Protein AF-A0A8T6WGL9-F1 (afdb_monomer)

Sequence (121 aa):
MVEGGKCDACSWCIQACPYGAIMLHPEKQVVIACDLCGGEPLCIDYCPEEALELVTEEIATKRSWVSAVKQRSSQAQQLIEFIESGRGADIFGEAEEKQKRLEEKLEALRRKELELYTTSR

Mean predicted aligned error: 13.27 Å

Secondary structure (DSSP, 8-state):
-BPTTT-----HHHHH-TT---EE-SSSSSEE-----SS--HHHHT-TT--B----HHHHHHHHHHHHHHHHHHHHHHHHHHHHTTTTHHHHHHHHHHHHHHHHHHHHHHHHHHHHHHHT-

Nearest PDB structures (foldseek):
  8rb9-assembly1_B  TM=7.621E-01  e=4.225E-02  Azotobacter vinelandii DJ
  8rb8-assembly1_B  TM=7.618E-01  e=3.950E-02  Azotobacter vinelandii DJ
  7q4w-assembly1_B  TM=7.017E-01  e=3.889E-01  Acetobacterium woodii DSM 1030
  8zqd-assembly1_B  TM=6.062E-01  e=3.889E-01  Clostridium beijerinckii

Solvent-accessible surface area (backbone atoms only — not comparable to full-atom values): 7079 Å² total; per-residue (Å²): 86,72,47,87,88,45,46,78,56,82,54,49,30,39,75,49,32,94,80,62,67,40,45,73,42,94,87,46,72,33,67,45,76,73,83,86,65,96,69,89,50,50,37,40,77,51,31,91,63,64,22,43,49,92,69,54,71,68,56,53,50,50,50,55,50,51,51,57,50,54,56,50,53,51,52,50,47,54,51,49,50,42,49,74,67,51,62,44,45,78,76,44,40,69,56,53,54,52,48,54,55,47,52,56,51,50,53,52,48,53,50,50,52,50,52,53,60,63,72,76,112

Structure (mmCIF, N/CA/C/O backbone):
data_AF-A0A8T6WGL9-F1
#
_entry.id   AF-A0A8T6WGL9-F1
#
loop_
_atom_site.group_PDB
_atom_site.id
_atom_site.type_symbol
_atom_site.label_atom_id
_atom_site.label_alt_id
_atom_site.label_comp_id
_atom_site.label_asym_id
_atom_site.label_entity_id
_atom_site.label_seq_id
_atom_site.pdbx_PDB_ins_code
_atom_site.Cartn_x
_atom_site.Cartn_y
_atom_site.Cartn_z
_atom_site.occupancy
_atom_site.B_iso_or_equiv
_atom_site.auth_seq_id
_atom_site.auth_comp_id
_atom_site.auth_asym_id
_atom_site.auth_atom_id
_atom_site.pdbx_PDB_model_num
ATOM 1 N N . MET A 1 1 ? 9.126 -0.738 -7.313 1.00 89.19 1 MET A N 1
ATOM 2 C CA . MET A 1 1 ? 7.948 -0.406 -6.478 1.00 89.19 1 MET A CA 1
ATOM 3 C C . MET A 1 1 ? 6.852 0.144 -7.376 1.00 89.19 1 MET A C 1
ATOM 5 O O . MET A 1 1 ? 7.182 0.760 -8.380 1.00 89.19 1 MET A O 1
ATOM 9 N N . VAL A 1 2 ? 5.581 -0.111 -7.049 1.00 93.88 2 VAL A N 1
ATOM 10 C CA . VAL A 1 2 ? 4.433 0.438 -7.790 1.00 93.88 2 VAL A CA 1
ATOM 11 C C . VAL A 1 2 ? 3.883 1.645 -7.039 1.00 93.88 2 VAL A C 1
ATOM 13 O O . VAL A 1 2 ? 3.608 1.547 -5.840 1.00 93.88 2 VAL A O 1
ATOM 16 N N . GLU A 1 3 ? 3.736 2.777 -7.719 1.00 89.19 3 GLU A N 1
ATOM 17 C CA . GLU A 1 3 ? 3.189 3.999 -7.138 1.00 89.19 3 GLU A CA 1
ATOM 18 C C . GLU A 1 3 ? 1.654 3.943 -7.079 1.00 89.19 3 GLU A C 1
ATOM 20 O O . GLU A 1 3 ? 0.964 3.663 -8.065 1.00 89.19 3 GLU A O 1
ATOM 25 N N . GLY A 1 4 ? 1.107 4.193 -5.888 1.00 84.44 4 GLY A N 1
ATOM 26 C CA . GLY A 1 4 ? -0.332 4.140 -5.650 1.00 84.44 4 GLY A CA 1
ATOM 27 C C . GLY A 1 4 ? -1.075 5.236 -6.412 1.00 84.44 4 GLY A C 1
ATOM 28 O O . GLY A 1 4 ? -0.737 6.409 -6.292 1.00 84.44 4 GLY A O 1
ATOM 29 N N . GLY A 1 5 ? -2.110 4.849 -7.159 1.00 88.56 5 GLY A N 1
ATOM 30 C CA . GLY A 1 5 ? -2.970 5.770 -7.908 1.00 88.56 5 GLY A CA 1
ATOM 31 C C . GLY A 1 5 ? -2.511 6.086 -9.334 1.00 88.56 5 GLY A C 1
ATOM 32 O O . GLY A 1 5 ? -3.300 6.658 -10.074 1.00 88.56 5 GLY A O 1
ATOM 33 N N . LYS A 1 6 ? -1.293 5.690 -9.733 1.00 94.81 6 LYS A N 1
ATOM 34 C CA . LYS A 1 6 ? -0.830 5.791 -11.131 1.00 94.81 6 LYS A CA 1
ATOM 35 C C . LYS A 1 6 ? -1.086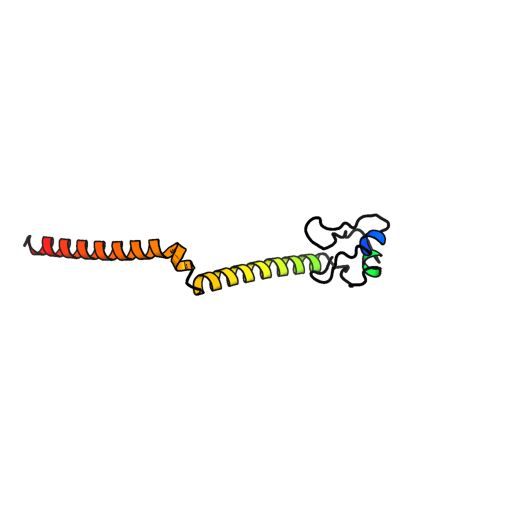 4.525 -11.943 1.00 94.81 6 LYS A C 1
ATOM 37 O O . LYS A 1 6 ? -1.374 4.592 -13.125 1.00 94.81 6 LYS A O 1
ATOM 42 N N . CYS A 1 7 ? -0.967 3.353 -11.320 1.00 96.75 7 CYS A N 1
ATOM 43 C CA . CYS A 1 7 ? -1.223 2.096 -12.017 1.00 96.75 7 CYS A CA 1
ATOM 44 C C . CYS A 1 7 ? -2.722 1.928 -12.299 1.00 96.75 7 CYS A C 1
ATOM 46 O O . CYS A 1 7 ? -3.530 1.940 -11.372 1.00 96.75 7 CYS A O 1
ATOM 48 N N . ASP A 1 8 ? -3.059 1.709 -13.565 1.00 96.12 8 ASP A N 1
ATOM 49 C CA . ASP A 1 8 ? -4.415 1.526 -14.093 1.00 96.12 8 ASP A CA 1
ATOM 50 C C . ASP A 1 8 ? -4.719 0.065 -14.494 1.00 96.12 8 ASP A C 1
ATOM 52 O O . ASP A 1 8 ? -5.731 -0.220 -15.128 1.00 96.12 8 ASP A O 1
ATOM 56 N N . ALA A 1 9 ? -3.830 -0.872 -14.142 1.00 95.75 9 ALA A N 1
ATOM 57 C CA . ALA A 1 9 ? -3.904 -2.294 -14.496 1.00 95.75 9 ALA A CA 1
ATOM 58 C C . ALA A 1 9 ? -3.880 -2.618 -16.011 1.00 95.75 9 ALA A C 1
ATOM 60 O O . ALA A 1 9 ? -4.226 -3.734 -16.410 1.00 95.75 9 ALA A O 1
ATOM 61 N N . CYS A 1 10 ? -3.360 -1.722 -16.858 1.00 96.06 10 CYS A N 1
ATOM 62 C CA . CYS A 1 10 ? -3.225 -1.919 -18.312 1.00 96.06 10 CYS A CA 1
ATOM 63 C C . CYS A 1 10 ? -2.386 -3.138 -18.756 1.00 96.06 10 CYS A C 1
ATOM 65 O O . CYS A 1 10 ? -2.444 -3.545 -19.913 1.00 96.06 10 CYS A O 1
ATOM 67 N N . SER A 1 11 ? -1.612 -3.746 -17.849 1.00 95.75 11 SER A N 1
ATOM 68 C CA . SER A 1 11 ? -0.864 -5.000 -18.056 1.00 95.75 11 SER A CA 1
ATOM 69 C C . SER A 1 11 ? 0.304 -4.959 -19.061 1.00 95.75 11 SER A C 1
ATOM 71 O O . SER A 1 11 ? 0.923 -5.995 -19.308 1.00 95.75 11 SER A O 1
ATOM 73 N N . TRP A 1 12 ? 0.695 -3.786 -19.572 1.00 97.06 12 TRP A N 1
ATOM 74 C CA . TRP A 1 12 ? 1.869 -3.636 -20.454 1.00 97.06 12 TRP A CA 1
ATOM 75 C C . TRP A 1 12 ? 3.162 -4.164 -19.825 1.00 97.06 12 TRP A C 1
ATOM 77 O O . TRP A 1 12 ? 3.914 -4.907 -20.453 1.00 97.06 12 TRP A O 1
ATOM 87 N N . CYS A 1 13 ? 3.383 -3.862 -18.546 1.00 97.06 13 CYS A N 1
ATOM 88 C CA . CYS A 1 13 ? 4.554 -4.322 -17.807 1.00 97.06 13 CYS A CA 1
ATOM 89 C C . CYS A 1 13 ? 4.607 -5.852 -17.637 1.00 97.06 13 CYS A C 1
ATOM 91 O O . CYS A 1 13 ? 5.699 -6.416 -17.583 1.00 97.06 13 CYS A O 1
ATOM 93 N N . ILE A 1 14 ? 3.453 -6.532 -17.597 1.00 97.00 14 ILE A N 1
ATOM 94 C CA . ILE A 1 14 ? 3.378 -8.000 -17.533 1.00 97.00 14 ILE A CA 1
ATOM 95 C C . ILE A 1 14 ? 3.917 -8.599 -18.832 1.00 97.00 14 ILE A C 1
ATOM 97 O O . ILE A 1 14 ? 4.761 -9.489 -18.787 1.00 97.00 14 ILE A O 1
ATOM 101 N N . GLN A 1 15 ? 3.478 -8.072 -19.979 1.00 96.69 15 GLN A N 1
ATOM 102 C CA . GLN A 1 15 ? 3.941 -8.525 -21.296 1.00 96.69 15 GLN A CA 1
ATOM 103 C C . GLN A 1 15 ? 5.413 -8.178 -21.546 1.00 96.69 15 GLN A C 1
ATOM 105 O O . GLN A 1 15 ? 6.126 -8.939 -22.195 1.00 96.69 15 GLN A O 1
ATOM 110 N N . ALA A 1 16 ? 5.881 -7.050 -21.009 1.00 96.81 16 ALA A N 1
ATOM 111 C CA . ALA A 1 16 ? 7.264 -6.608 -21.155 1.00 96.81 16 ALA A CA 1
ATOM 112 C C . ALA A 1 16 ? 8.266 -7.443 -20.340 1.00 96.81 16 ALA A C 1
ATOM 114 O O . ALA A 1 16 ? 9.462 -7.408 -20.625 1.00 96.81 16 ALA A O 1
ATOM 115 N N . CYS A 1 17 ? 7.823 -8.173 -19.309 1.00 96.62 17 CYS A N 1
ATOM 116 C CA . CYS A 1 17 ? 8.723 -8.921 -18.438 1.00 96.62 17 CYS A CA 1
ATOM 117 C C . CYS A 1 17 ? 9.162 -10.248 -19.093 1.00 96.62 17 CYS A C 1
ATOM 119 O O . CYS A 1 17 ? 8.362 -11.183 -19.155 1.00 96.62 17 CYS A O 1
ATOM 121 N N . PRO A 1 18 ? 10.443 -10.414 -19.481 1.00 94.62 18 PRO A N 1
ATOM 122 C CA . PRO A 1 18 ? 10.909 -11.635 -20.145 1.00 94.62 18 PRO A CA 1
ATOM 123 C C . PRO A 1 18 ? 10.932 -12.851 -19.207 1.00 94.62 18 PRO A C 1
ATOM 125 O O . PRO A 1 18 ? 10.994 -13.989 -19.661 1.00 94.62 18 PRO A O 1
ATOM 128 N N . TYR A 1 19 ? 10.879 -12.609 -17.896 1.00 95.19 19 TYR A N 1
ATOM 129 C CA . TYR A 1 19 ? 10.883 -13.638 -16.859 1.00 95.19 19 TYR A CA 1
ATOM 130 C C . TYR A 1 19 ? 9.477 -14.017 -16.380 1.00 95.19 19 TYR A C 1
ATOM 132 O O . TYR A 1 19 ? 9.345 -14.922 -15.561 1.00 95.19 19 TYR A O 1
ATOM 140 N N . GLY A 1 20 ? 8.431 -13.309 -16.828 1.00 95.19 20 GLY A N 1
ATOM 141 C CA . GLY A 1 20 ? 7.058 -13.539 -16.364 1.00 95.19 20 GLY A CA 1
ATOM 142 C C . GLY A 1 20 ? 6.847 -13.284 -14.864 1.00 95.19 20 GLY A C 1
ATOM 143 O O . GLY A 1 20 ? 5.966 -13.883 -14.257 1.00 95.19 20 GLY A O 1
ATOM 144 N N . ALA A 1 21 ? 7.664 -12.424 -14.247 1.00 95.88 21 ALA A N 1
ATOM 145 C CA . ALA A 1 21 ? 7.675 -12.209 -12.796 1.00 95.88 21 ALA A CA 1
ATOM 146 C C . ALA A 1 21 ? 6.625 -11.197 -12.294 1.00 95.88 21 ALA A C 1
ATOM 148 O O . ALA A 1 21 ? 6.471 -11.018 -11.087 1.00 95.88 21 ALA A O 1
ATOM 149 N N . ILE A 1 22 ? 5.931 -10.506 -13.202 1.00 96.31 22 ILE A N 1
ATOM 150 C CA . ILE A 1 22 ? 4.928 -9.488 -12.866 1.00 96.31 22 ILE A CA 1
ATOM 151 C C . ILE A 1 22 ? 3.541 -10.097 -13.002 1.00 96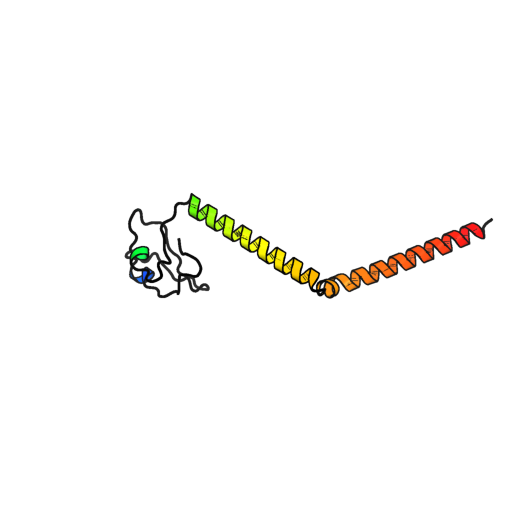.31 22 ILE A C 1
ATOM 153 O O . ILE A 1 22 ? 3.228 -10.734 -14.005 1.00 96.31 22 ILE A O 1
ATOM 157 N N . MET A 1 23 ? 2.699 -9.868 -12.000 1.00 95.88 23 MET A N 1
ATOM 158 C CA . MET A 1 23 ? 1.333 -10.387 -11.948 1.00 95.88 23 MET A CA 1
ATOM 159 C C . MET A 1 23 ? 0.354 -9.284 -11.559 1.00 95.88 23 MET A C 1
ATOM 161 O O . MET A 1 23 ? 0.727 -8.330 -10.882 1.00 95.88 23 MET A O 1
ATOM 165 N N . LEU A 1 24 ? -0.908 -9.404 -11.961 1.00 96.06 24 LEU A N 1
ATOM 166 C CA . LEU A 1 24 ? -1.959 -8.514 -11.476 1.00 96.06 24 LEU A CA 1
ATOM 167 C C . LEU A 1 24 ? -2.399 -8.959 -10.075 1.00 96.06 24 LEU A C 1
ATOM 169 O O . LEU A 1 24 ? -2.600 -10.152 -9.840 1.00 96.06 24 LEU A O 1
ATOM 173 N N . HIS A 1 25 ? -2.548 -8.022 -9.138 1.00 95.56 25 HIS A N 1
ATOM 174 C CA . HIS A 1 25 ? -3.070 -8.349 -7.815 1.00 95.56 25 HIS A CA 1
ATOM 175 C C . HIS A 1 25 ? -4.542 -8.804 -7.939 1.00 95.56 25 HIS A C 1
ATOM 177 O O . HIS A 1 25 ? -5.323 -8.142 -8.618 1.00 95.56 25 HIS A O 1
ATOM 183 N N . PRO A 1 26 ? -4.971 -9.890 -7.267 1.00 92.81 26 PRO A N 1
ATOM 184 C CA . PRO A 1 26 ? -6.297 -10.486 -7.488 1.00 92.81 26 PRO A CA 1
ATOM 185 C C . PRO A 1 26 ? -7.467 -9.564 -7.114 1.00 92.81 26 PRO A C 1
ATOM 187 O O . PRO A 1 26 ? -8.508 -9.585 -7.759 1.00 92.81 26 PRO A O 1
ATOM 190 N N . GLU A 1 27 ? -7.294 -8.749 -6.073 1.00 94.25 27 GLU A N 1
ATOM 191 C CA . GLU A 1 27 ? -8.355 -7.861 -5.564 1.00 94.25 27 GLU A CA 1
ATOM 192 C C . GLU A 1 27 ? -8.112 -6.372 -5.827 1.00 94.25 27 GLU A C 1
ATOM 194 O O . GLU A 1 27 ? -9.031 -5.559 -5.764 1.00 94.25 27 GLU A O 1
ATOM 199 N N . LYS A 1 28 ? -6.863 -5.988 -6.086 1.00 89.44 28 LYS A N 1
ATOM 200 C CA . LYS A 1 28 ? -6.460 -4.589 -6.213 1.00 89.44 28 LYS A CA 1
ATOM 201 C C . LYS A 1 28 ? -6.142 -4.380 -7.683 1.00 89.44 28 LYS A C 1
ATOM 203 O O . LYS A 1 28 ? -5.403 -5.173 -8.249 1.00 89.44 28 LYS A O 1
ATOM 208 N N . GLN A 1 29 ? -6.685 -3.336 -8.300 1.00 92.12 29 GLN A N 1
ATOM 209 C CA . GLN A 1 29 ? -6.413 -2.977 -9.700 1.00 92.12 29 GLN A CA 1
ATOM 210 C C . GLN A 1 29 ? -4.992 -2.394 -9.846 1.00 92.12 29 GLN A C 1
ATOM 212 O O . GLN A 1 29 ? -4.801 -1.257 -10.251 1.00 92.12 29 GLN A O 1
ATOM 217 N N . VAL A 1 30 ? -3.986 -3.157 -9.420 1.00 95.69 30 VAL A N 1
ATOM 218 C CA . VAL A 1 30 ? -2.571 -2.790 -9.388 1.00 95.69 30 VAL A CA 1
ATOM 219 C C . VAL A 1 30 ? -1.735 -4.043 -9.619 1.00 95.69 30 VAL A C 1
ATOM 221 O O . VAL A 1 30 ? -2.102 -5.139 -9.189 1.00 95.69 30 VAL A O 1
ATOM 224 N N . VAL A 1 31 ? -0.599 -3.901 -10.291 1.00 96.75 31 VAL A N 1
ATOM 225 C CA . VAL A 1 31 ? 0.337 -5.015 -10.482 1.00 96.75 31 VAL A CA 1
ATOM 226 C C . VAL A 1 31 ? 1.190 -5.263 -9.234 1.00 96.75 31 VAL A C 1
ATOM 228 O O . VAL A 1 31 ? 1.411 -4.376 -8.413 1.00 96.75 31 VAL A O 1
ATOM 231 N N . ILE A 1 32 ? 1.693 -6.484 -9.103 1.00 95.50 32 ILE A N 1
ATOM 232 C CA . ILE A 1 32 ? 2.721 -6.897 -8.151 1.00 95.50 32 ILE A CA 1
ATOM 233 C C . ILE A 1 32 ? 4.005 -7.074 -8.960 1.00 95.50 32 ILE A C 1
ATOM 235 O O . ILE A 1 32 ? 4.039 -7.853 -9.914 1.00 95.50 32 ILE A O 1
ATOM 239 N N . ALA A 1 33 ? 5.046 -6.329 -8.591 1.00 94.12 33 ALA A N 1
ATOM 240 C CA . ALA A 1 33 ? 6.337 -6.325 -9.271 1.00 94.12 33 ALA A CA 1
ATOM 241 C C . ALA A 1 33 ? 7.436 -6.912 -8.375 1.00 94.12 33 ALA A C 1
ATOM 243 O O . ALA A 1 33 ? 7.387 -6.766 -7.154 1.00 94.12 33 ALA A O 1
ATOM 244 N N . CYS A 1 34 ? 8.430 -7.545 -8.998 1.00 94.19 34 CYS A N 1
ATOM 245 C CA . CYS A 1 34 ? 9.640 -8.026 -8.331 1.00 94.19 34 CYS A CA 1
ATOM 246 C C . CYS A 1 34 ? 10.730 -6.941 -8.258 1.00 94.19 34 CYS A C 1
ATOM 248 O O . CYS A 1 34 ? 10.622 -5.889 -8.889 1.00 94.19 34 CYS A O 1
ATOM 250 N N . ASP A 1 35 ? 11.800 -7.235 -7.528 1.00 91.56 35 ASP A N 1
ATOM 251 C CA . ASP A 1 35 ? 13.007 -6.420 -7.348 1.00 91.56 35 ASP A CA 1
ATOM 252 C C . ASP A 1 35 ? 14.281 -7.127 -7.857 1.00 91.56 35 ASP A C 1
ATOM 254 O O . ASP A 1 35 ? 15.399 -6.742 -7.531 1.00 91.56 35 ASP A O 1
ATOM 258 N N . LEU A 1 36 ? 14.123 -8.158 -8.693 1.00 91.69 36 LEU A N 1
ATOM 259 C CA . LEU A 1 36 ? 15.211 -9.051 -9.115 1.00 91.69 36 LEU A CA 1
ATOM 260 C C . LEU A 1 36 ? 16.083 -8.496 -10.256 1.00 91.69 36 LEU A C 1
ATOM 262 O O . LEU A 1 36 ? 17.073 -9.118 -10.642 1.00 91.69 36 LEU A O 1
ATOM 266 N N . CYS A 1 37 ? 15.720 -7.349 -10.833 1.00 90.75 37 CYS A N 1
ATOM 267 C CA . CYS A 1 37 ? 16.494 -6.714 -11.896 1.00 90.75 37 CYS A CA 1
ATOM 268 C C . CYS A 1 37 ? 17.621 -5.860 -11.299 1.00 90.75 37 CYS A C 1
ATOM 270 O O . CYS A 1 37 ? 17.360 -4.906 -10.577 1.00 90.75 37 CYS A O 1
ATOM 272 N N . GLY A 1 38 ? 18.875 -6.156 -11.647 1.00 79.56 38 GLY A N 1
ATOM 273 C CA . GLY A 1 38 ? 20.051 -5.395 -11.197 1.00 79.56 38 GLY A CA 1
ATOM 274 C C . GLY A 1 38 ? 20.436 -4.206 -12.089 1.00 79.56 38 GLY A C 1
ATOM 275 O O . GLY A 1 38 ? 21.611 -3.854 -12.135 1.00 79.56 38 GLY A O 1
ATOM 276 N N . GLY A 1 39 ? 19.499 -3.648 -12.860 1.00 82.81 39 GLY A N 1
ATOM 277 C CA . GLY A 1 39 ? 19.790 -2.669 -13.915 1.00 82.81 39 GLY A CA 1
ATOM 278 C C . GLY A 1 39 ? 18.533 -1.965 -14.415 1.00 82.81 39 GLY A C 1
ATOM 279 O O . GLY A 1 39 ? 17.751 -1.506 -13.597 1.00 82.81 39 GLY A O 1
ATOM 280 N N . GLU A 1 40 ? 18.339 -1.897 -15.733 1.00 88.19 40 GLU A N 1
ATOM 281 C CA . GLU A 1 40 ? 17.193 -1.253 -16.399 1.00 88.19 40 GLU A CA 1
ATOM 282 C C . GLU A 1 40 ? 16.063 -2.276 -16.639 1.00 88.19 40 GLU A C 1
ATOM 284 O O . GLU A 1 40 ? 16.146 -3.099 -17.556 1.00 88.19 40 GLU A O 1
ATOM 289 N N . PRO A 1 41 ? 15.029 -2.334 -15.781 1.00 94.94 41 PRO A N 1
ATOM 290 C CA . PRO A 1 41 ? 13.938 -3.276 -15.959 1.00 94.94 41 PRO A CA 1
ATOM 291 C C . PRO A 1 41 ? 12.967 -2.789 -17.037 1.00 94.94 41 PRO A C 1
ATOM 293 O O . PRO A 1 41 ? 12.340 -1.741 -16.904 1.00 94.94 41 PRO A O 1
ATOM 296 N N . LEU A 1 42 ? 12.716 -3.640 -18.032 1.00 95.81 42 LEU A N 1
ATOM 297 C CA . LEU A 1 42 ? 11.766 -3.356 -19.117 1.00 95.81 42 LEU A CA 1
ATOM 298 C C . LEU A 1 42 ? 10.358 -3.001 -18.622 1.00 95.81 42 LEU A C 1
ATOM 300 O O . LEU A 1 42 ? 9.622 -2.288 -19.292 1.00 95.81 42 LEU A O 1
ATOM 304 N N . CYS A 1 43 ? 9.954 -3.487 -17.447 1.00 96.75 43 CYS A N 1
ATOM 305 C CA . CYS A 1 43 ? 8.646 -3.158 -16.894 1.00 96.75 43 CYS A CA 1
ATOM 306 C C . CYS A 1 43 ? 8.489 -1.681 -16.515 1.00 96.75 43 CYS A C 1
ATOM 308 O O . CYS A 1 43 ? 7.360 -1.198 -16.530 1.00 96.75 43 CYS A O 1
ATOM 310 N N . ILE A 1 44 ? 9.585 -0.988 -16.188 1.00 96.19 44 ILE A N 1
ATOM 311 C CA . ILE A 1 44 ? 9.589 0.460 -15.965 1.00 96.19 44 ILE A CA 1
ATOM 312 C C . ILE A 1 44 ? 9.463 1.166 -17.314 1.00 96.19 44 ILE A C 1
ATOM 314 O O . ILE A 1 44 ? 8.541 1.956 -17.488 1.00 96.19 44 ILE A O 1
ATOM 318 N N . ASP A 1 45 ? 10.303 0.802 -18.285 1.00 95.44 45 ASP A N 1
ATOM 319 C CA . ASP A 1 45 ? 10.344 1.451 -19.604 1.00 95.44 45 ASP A CA 1
ATOM 320 C C . ASP A 1 45 ? 9.027 1.330 -20.383 1.00 95.44 45 ASP A C 1
ATOM 322 O O . ASP A 1 45 ? 8.632 2.238 -21.108 1.00 95.44 45 ASP A O 1
ATOM 326 N N . TYR A 1 46 ? 8.333 0.199 -20.241 1.00 96.31 46 TYR A N 1
ATOM 327 C CA . TYR A 1 46 ? 7.084 -0.082 -20.954 1.00 96.31 46 TYR A CA 1
ATOM 328 C C . TYR A 1 46 ? 5.832 0.400 -20.216 1.00 96.31 46 TYR A C 1
ATOM 330 O O . TYR A 1 46 ? 4.724 0.172 -20.702 1.00 96.31 46 TYR A O 1
ATOM 338 N N . CYS A 1 47 ? 5.955 1.010 -19.034 1.00 97.19 47 CYS A N 1
ATOM 339 C CA . CYS A 1 47 ? 4.795 1.493 -18.296 1.00 97.19 47 CYS A CA 1
ATOM 340 C C . CYS A 1 47 ? 4.363 2.875 -18.820 1.00 97.19 47 CYS A C 1
ATOM 342 O O . CYS A 1 47 ? 5.055 3.852 -18.538 1.00 97.19 47 CYS A O 1
ATOM 344 N N . PRO A 1 48 ? 3.216 3.001 -19.521 1.00 96.12 48 PRO A N 1
ATOM 345 C CA . PRO A 1 48 ? 2.783 4.291 -20.068 1.00 96.12 48 PRO A CA 1
ATOM 346 C C . PRO A 1 48 ? 2.417 5.309 -18.979 1.00 96.12 48 PRO A C 1
ATOM 348 O O . PRO A 1 48 ? 2.580 6.506 -19.180 1.00 96.12 48 PRO A O 1
ATOM 351 N N . GLU A 1 49 ? 1.966 4.828 -17.819 1.00 96.88 49 GLU A N 1
ATOM 352 C CA . GLU A 1 49 ? 1.571 5.659 -16.674 1.00 96.88 49 GLU A CA 1
ATOM 353 C C . GLU A 1 49 ? 2.742 6.009 -15.743 1.00 96.88 49 GLU A C 1
ATOM 355 O O . GLU A 1 49 ? 2.534 6.600 -14.682 1.00 96.88 49 GLU A O 1
ATOM 360 N N . GLU A 1 50 ? 3.966 5.577 -16.078 1.00 96.19 50 GLU A N 1
ATOM 361 C CA . GLU A 1 50 ? 5.159 5.770 -15.240 1.00 96.19 50 GLU A CA 1
ATOM 362 C C . GLU A 1 50 ? 4.926 5.320 -1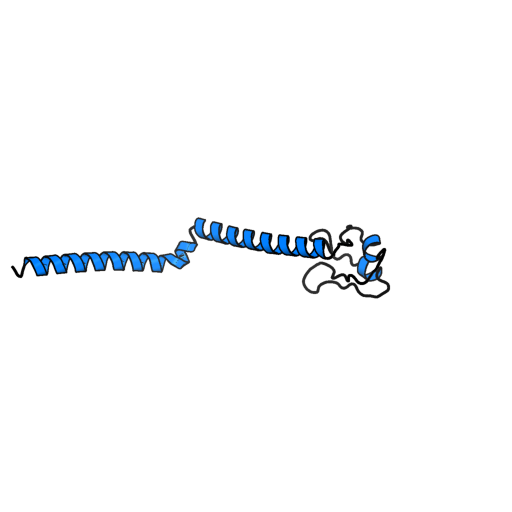3.780 1.00 96.19 50 GLU A C 1
ATOM 364 O O . GLU A 1 50 ? 5.388 5.925 -12.811 1.00 96.19 50 GLU A O 1
ATOM 369 N N . ALA A 1 51 ? 4.144 4.249 -13.606 1.00 96.75 51 ALA A N 1
ATOM 370 C CA . ALA A 1 51 ? 3.693 3.777 -12.300 1.00 96.75 51 ALA A CA 1
ATOM 371 C C . ALA A 1 51 ? 4.728 2.899 -11.576 1.00 96.75 51 ALA A C 1
ATOM 373 O O . ALA A 1 51 ? 4.499 2.492 -10.435 1.00 96.75 51 ALA A O 1
ATOM 374 N N . LEU A 1 52 ? 5.833 2.552 -12.237 1.00 95.12 52 LEU A N 1
ATOM 375 C CA . LEU A 1 52 ? 6.871 1.654 -11.741 1.00 95.12 52 LEU A CA 1
ATOM 376 C C . LEU A 1 52 ? 8.196 2.406 -11.618 1.00 95.12 52 LEU A C 1
ATOM 378 O O . LEU A 1 52 ? 8.639 3.051 -12.559 1.00 95.12 52 LEU A O 1
ATOM 382 N N . GLU A 1 53 ? 8.862 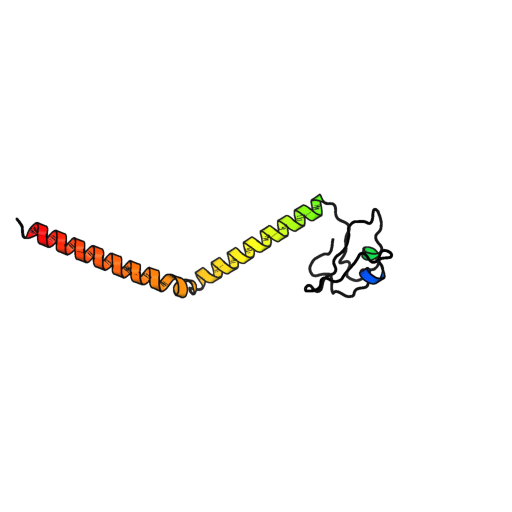2.259 -10.476 1.00 92.88 53 GLU A N 1
ATOM 383 C CA . GLU A 1 53 ? 10.185 2.846 -10.230 1.00 92.88 53 GLU A CA 1
ATOM 384 C C . GLU A 1 53 ? 11.101 1.885 -9.460 1.00 92.88 53 GLU A C 1
ATOM 386 O O . GLU A 1 53 ? 10.648 1.082 -8.630 1.00 92.88 53 GLU A O 1
ATOM 391 N N . LEU A 1 54 ? 12.409 1.988 -9.705 1.00 92.44 54 LEU A N 1
ATOM 392 C CA . LEU A 1 54 ? 13.423 1.397 -8.839 1.00 92.44 54 LEU A CA 1
ATOM 393 C C . LEU A 1 54 ? 13.637 2.309 -7.637 1.00 92.44 54 LEU A C 1
ATOM 395 O O . LEU A 1 54 ? 13.889 3.503 -7.769 1.00 92.44 54 LEU A O 1
ATOM 399 N N . VAL A 1 55 ? 13.557 1.724 -6.450 1.00 90.06 55 VAL A N 1
ATOM 400 C CA . VAL A 1 55 ? 13.785 2.421 -5.188 1.00 90.06 55 VAL A CA 1
ATOM 401 C C . VAL A 1 55 ? 14.729 1.601 -4.337 1.00 90.06 55 VAL A C 1
ATOM 403 O O . VAL A 1 55 ? 14.743 0.374 -4.415 1.00 90.06 55 VAL A O 1
ATOM 406 N N . THR A 1 56 ? 15.505 2.279 -3.500 1.00 90.56 56 THR A N 1
ATOM 407 C CA . THR A 1 56 ? 16.315 1.600 -2.494 1.00 90.56 56 THR A CA 1
ATOM 408 C C . THR A 1 56 ? 15.429 1.040 -1.386 1.00 90.56 56 THR A C 1
ATOM 410 O O . THR A 1 56 ? 14.325 1.534 -1.134 1.00 90.56 56 THR A O 1
ATOM 413 N N . GLU A 1 57 ? 15.939 0.037 -0.678 1.00 88.38 57 GLU A N 1
ATOM 414 C CA . GLU A 1 57 ? 15.262 -0.555 0.478 1.00 88.38 57 GLU A CA 1
ATOM 415 C C . GLU A 1 57 ? 14.934 0.494 1.555 1.00 88.38 57 GLU A C 1
ATOM 417 O O . GLU A 1 57 ? 13.840 0.491 2.125 1.00 88.38 57 GLU A O 1
ATOM 422 N N . GLU A 1 58 ? 15.835 1.456 1.779 1.00 91.62 58 GLU A N 1
ATOM 423 C CA . GLU A 1 58 ? 15.614 2.571 2.705 1.00 91.62 58 GLU A CA 1
ATOM 424 C C . GLU A 1 58 ? 14.395 3.414 2.294 1.00 91.62 58 GLU A C 1
ATOM 426 O O . GLU A 1 58 ? 13.521 3.707 3.117 1.00 91.62 58 GLU A O 1
ATOM 431 N N . ILE A 1 59 ? 14.291 3.766 1.006 1.00 89.88 59 ILE A N 1
ATOM 432 C CA . ILE A 1 59 ? 13.165 4.543 0.475 1.00 89.88 59 ILE A CA 1
ATOM 433 C C . ILE A 1 59 ? 11.869 3.731 0.564 1.00 89.88 59 ILE A C 1
ATOM 435 O O . ILE A 1 59 ? 10.852 4.262 1.021 1.00 89.88 59 ILE A O 1
ATOM 439 N N . ALA A 1 60 ? 11.893 2.455 0.173 1.00 87.44 60 ALA A N 1
ATOM 440 C CA . ALA A 1 60 ? 10.729 1.572 0.227 1.00 87.44 60 ALA A CA 1
ATOM 441 C C . ALA A 1 60 ? 10.196 1.422 1.663 1.00 87.44 60 ALA A C 1
ATOM 443 O O . ALA A 1 60 ? 8.990 1.557 1.910 1.00 87.44 60 ALA A O 1
ATOM 444 N N . THR A 1 61 ? 11.100 1.229 2.626 1.00 88.62 61 THR A N 1
ATOM 445 C CA . THR A 1 61 ? 10.773 1.104 4.052 1.00 88.62 61 THR A CA 1
ATOM 446 C C . THR A 1 61 ? 10.193 2.404 4.595 1.00 88.62 61 THR A C 1
ATOM 448 O O . THR A 1 61 ? 9.129 2.402 5.219 1.00 88.62 61 THR A O 1
ATOM 451 N N . LYS A 1 62 ? 10.834 3.541 4.302 1.00 91.19 62 LYS A N 1
ATOM 452 C CA . LYS A 1 62 ? 10.363 4.863 4.730 1.00 91.19 62 LYS A CA 1
ATOM 453 C C . LYS A 1 62 ? 8.968 5.168 4.190 1.00 91.19 62 LYS A C 1
ATOM 455 O O . LYS A 1 62 ? 8.111 5.620 4.947 1.00 91.19 62 LYS A O 1
ATOM 460 N N . ARG A 1 63 ? 8.711 4.894 2.907 1.00 88.06 63 ARG A N 1
ATOM 461 C CA . ARG A 1 63 ? 7.390 5.096 2.287 1.00 88.06 63 ARG A CA 1
ATOM 462 C C . ARG A 1 63 ? 6.322 4.212 2.925 1.00 88.06 63 ARG A C 1
ATOM 464 O O . ARG A 1 63 ? 5.264 4.726 3.278 1.00 88.06 63 ARG A O 1
ATOM 471 N N . SER A 1 64 ? 6.629 2.935 3.150 1.00 85.31 64 SER A N 1
ATOM 472 C CA . SER A 1 64 ? 5.724 1.987 3.816 1.00 85.31 64 SER A CA 1
ATOM 473 C C . SER A 1 64 ? 5.389 2.417 5.249 1.00 85.31 64 SER A C 1
ATOM 475 O O . SER A 1 64 ? 4.236 2.339 5.683 1.00 85.31 64 SER A O 1
ATOM 477 N N . TRP A 1 65 ? 6.377 2.938 5.984 1.00 83.31 65 TRP A N 1
ATOM 478 C CA . TRP A 1 65 ? 6.168 3.467 7.330 1.00 83.31 65 TRP A CA 1
ATOM 479 C C . TRP A 1 65 ? 5.286 4.718 7.313 1.00 83.31 65 TRP A C 1
ATOM 481 O O . TRP A 1 65 ? 4.300 4.794 8.047 1.00 83.31 65 TRP A O 1
ATOM 491 N N . VAL A 1 66 ? 5.572 5.665 6.415 1.00 85.25 66 VAL A N 1
ATOM 492 C CA . VAL A 1 66 ? 4.764 6.881 6.247 1.00 85.25 66 VAL A CA 1
ATOM 493 C C . VAL A 1 66 ? 3.316 6.541 5.884 1.00 85.25 66 VAL A C 1
ATOM 495 O O . VAL A 1 66 ? 2.403 7.131 6.462 1.00 85.25 66 VAL A O 1
ATOM 498 N N . SER A 1 67 ? 3.067 5.582 4.983 1.00 79.81 67 SER A N 1
ATOM 499 C CA . SER A 1 67 ? 1.698 5.163 4.648 1.00 79.81 67 SER A CA 1
ATOM 500 C C . SER A 1 67 ? 0.979 4.524 5.837 1.00 79.81 67 SER A C 1
ATOM 502 O O . SER A 1 67 ? -0.175 4.859 6.105 1.00 79.81 67 SER A O 1
ATOM 504 N N . ALA A 1 68 ? 1.665 3.671 6.606 1.00 81.06 68 ALA A N 1
ATOM 505 C CA . ALA A 1 68 ? 1.088 3.029 7.786 1.00 81.06 68 ALA A CA 1
ATOM 506 C C . ALA A 1 68 ? 0.763 4.028 8.912 1.00 81.06 68 ALA A C 1
ATOM 508 O O . ALA A 1 68 ? -0.206 3.835 9.649 1.00 81.06 68 ALA A O 1
ATOM 509 N N . VAL A 1 69 ? 1.558 5.093 9.057 1.00 81.69 69 VAL A N 1
ATOM 510 C CA . VAL A 1 69 ? 1.297 6.178 10.015 1.00 81.69 69 VAL A CA 1
ATOM 511 C C . VAL A 1 69 ? 0.120 7.039 9.548 1.00 81.69 69 VAL A C 1
ATOM 513 O O . VAL A 1 69 ? -0.809 7.258 10.326 1.00 81.69 69 VAL A O 1
ATOM 516 N N . LYS A 1 70 ? 0.095 7.453 8.272 1.00 76.69 70 LYS A N 1
ATOM 517 C CA . LYS A 1 70 ? -1.004 8.252 7.693 1.00 76.69 70 LYS A CA 1
ATOM 518 C C . LYS A 1 70 ? -2.367 7.568 7.825 1.00 76.69 70 LYS A C 1
ATOM 520 O O . LYS A 1 70 ? -3.367 8.223 8.113 1.00 76.69 70 LYS A O 1
ATOM 525 N N . GLN A 1 71 ? -2.410 6.251 7.638 1.00 70.62 71 GLN A N 1
ATOM 526 C CA . GLN A 1 71 ? -3.659 5.496 7.713 1.00 70.62 71 GLN A CA 1
ATOM 527 C C . GLN A 1 71 ? -4.184 5.343 9.147 1.00 70.62 71 GLN A C 1
ATOM 529 O O . GLN A 1 71 ? -5.392 5.273 9.357 1.00 70.62 71 GLN A O 1
ATOM 534 N N . ARG A 1 72 ? -3.298 5.360 10.153 1.00 61.25 72 ARG A N 1
ATOM 535 C CA . ARG A 1 72 ? -3.714 5.403 11.563 1.00 61.25 72 ARG A CA 1
ATOM 536 C C . ARG A 1 72 ? -4.239 6.776 11.964 1.00 61.25 72 ARG A C 1
ATOM 538 O O . ARG A 1 72 ? -5.216 6.847 12.703 1.00 61.25 72 ARG A O 1
ATOM 545 N N . SER A 1 73 ? -3.640 7.856 11.457 1.00 65.50 73 SER A N 1
ATOM 546 C CA . SER A 1 73 ? -4.138 9.208 11.735 1.00 65.50 73 SER A CA 1
ATOM 547 C C . SER A 1 73 ? -5.527 9.456 11.142 1.00 65.50 73 SER A C 1
ATOM 549 O O . SER A 1 73 ? -6.357 10.054 11.817 1.00 65.50 73 SER A O 1
ATOM 551 N N . SER A 1 74 ? -5.826 8.945 9.940 1.00 63.22 74 SER A N 1
ATOM 552 C CA . SER A 1 74 ? -7.154 9.128 9.334 1.00 63.22 74 SER A CA 1
ATOM 553 C C . SER A 1 74 ? -8.247 8.330 10.047 1.00 63.22 74 SER A C 1
ATOM 555 O O . SER A 1 74 ? -9.338 8.856 10.247 1.00 63.22 74 SER A O 1
ATOM 557 N N . GLN A 1 75 ? -7.960 7.102 10.498 1.00 70.12 75 GLN A N 1
ATOM 558 C CA . GLN A 1 75 ? -8.898 6.342 11.334 1.00 70.12 75 GLN A CA 1
ATOM 559 C C . GLN A 1 75 ? -9.156 7.032 12.678 1.00 70.12 75 GLN A C 1
ATOM 561 O O . GLN A 1 75 ? -10.296 7.080 13.132 1.00 70.12 75 GLN A O 1
ATOM 566 N N . ALA A 1 76 ? -8.122 7.613 13.296 1.00 73.38 76 ALA A N 1
ATOM 567 C CA . ALA A 1 76 ? -8.293 8.412 14.507 1.00 73.38 76 ALA A CA 1
A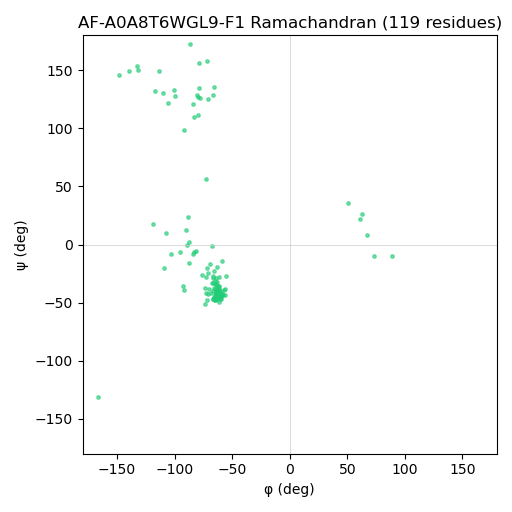TOM 568 C C . ALA A 1 76 ? -9.172 9.647 14.249 1.00 73.38 76 ALA A C 1
ATOM 570 O O . ALA A 1 76 ? -10.037 9.955 15.060 1.00 73.38 76 ALA A O 1
ATOM 571 N N . GLN A 1 77 ? -9.014 10.310 13.101 1.00 74.62 77 GLN A N 1
ATOM 572 C CA . GLN A 1 77 ? -9.864 11.433 12.696 1.00 74.62 77 GLN A CA 1
ATOM 573 C C . GLN A 1 77 ? -11.321 11.027 12.471 1.00 74.62 77 GLN A C 1
ATOM 575 O O . GLN A 1 77 ? -12.211 11.702 12.973 1.00 74.62 77 GLN A O 1
ATOM 580 N N . GLN A 1 78 ? -11.568 9.900 11.801 1.00 76.19 78 GLN A N 1
ATOM 581 C CA . GLN A 1 78 ? -12.921 9.358 11.635 1.00 76.19 78 GLN A CA 1
ATOM 582 C C . GLN A 1 78 ? -13.568 9.018 12.982 1.00 76.19 78 GLN A C 1
ATOM 584 O O . GLN A 1 78 ? -14.761 9.240 13.166 1.00 76.19 78 GLN A O 1
ATOM 589 N N . LEU A 1 79 ? -12.787 8.502 13.937 1.00 75.88 79 LEU A N 1
ATOM 590 C CA . LEU A 1 79 ? -13.268 8.219 15.287 1.00 75.88 79 LEU A CA 1
ATOM 591 C C . LEU A 1 79 ? -13.582 9.505 16.067 1.00 75.88 79 LEU A C 1
ATOM 593 O O . LEU A 1 79 ? -14.604 9.562 16.745 1.00 75.88 79 LEU A O 1
ATOM 597 N N . ILE A 1 80 ? -12.740 10.535 15.954 1.00 74.75 80 ILE A N 1
ATOM 598 C CA . ILE A 1 80 ? -12.982 11.852 16.562 1.00 74.75 80 ILE A CA 1
ATOM 599 C C . ILE A 1 80 ? -14.258 12.472 15.985 1.00 74.75 80 ILE A C 1
ATOM 601 O O . ILE A 1 80 ? -15.143 12.835 16.748 1.00 74.75 80 ILE A O 1
ATOM 605 N N . GLU A 1 81 ? -14.409 12.497 14.660 1.00 76.25 81 GLU A N 1
ATOM 606 C CA . GLU A 1 81 ? -15.607 13.015 13.988 1.00 76.25 81 GLU A CA 1
ATOM 607 C C . GLU A 1 81 ? -16.861 12.205 14.361 1.00 76.25 81 GLU A C 1
ATOM 609 O O . GLU A 1 81 ? -17.947 12.752 14.550 1.00 76.25 81 GLU A O 1
ATOM 614 N N . PHE A 1 82 ? -16.724 10.888 14.537 1.00 78.25 82 PHE A N 1
ATOM 615 C CA . PHE A 1 82 ? -17.802 10.040 15.036 1.00 78.25 82 PHE A CA 1
ATOM 616 C C . PHE A 1 82 ? -18.225 10.418 16.467 1.00 78.25 82 PHE A C 1
ATOM 618 O O . PHE A 1 82 ? -19.425 10.526 16.728 1.00 78.25 82 PHE A O 1
ATOM 625 N N . ILE A 1 83 ? -17.271 10.673 17.367 1.00 77.00 83 ILE A N 1
ATOM 626 C CA . ILE A 1 83 ? -17.538 11.140 18.737 1.00 77.00 83 ILE A CA 1
ATOM 627 C C . ILE A 1 83 ? -18.181 12.537 18.716 1.00 77.00 83 ILE A C 1
ATOM 629 O O . ILE A 1 83 ? -19.213 12.740 19.354 1.00 77.00 83 ILE A O 1
ATOM 633 N N . GLU A 1 84 ? -17.631 13.474 17.940 1.00 75.31 84 GLU A N 1
ATOM 634 C CA . GLU A 1 84 ? -18.147 14.844 17.793 1.00 75.31 84 GLU A CA 1
ATOM 635 C C . GLU A 1 84 ? -19.551 14.883 17.176 1.00 75.31 84 GLU A C 1
ATOM 637 O O . GLU A 1 84 ? -20.369 15.721 17.549 1.00 75.31 84 GLU A O 1
ATOM 642 N N . SER A 1 85 ? -19.876 13.938 16.284 1.00 74.81 85 SER A N 1
ATOM 643 C CA . SER A 1 85 ? -21.204 13.826 15.664 1.00 74.81 85 SER A CA 1
ATOM 644 C C . SER A 1 85 ? -22.324 13.427 16.634 1.00 74.81 85 SER A C 1
ATOM 646 O O . SER A 1 85 ? -23.471 13.288 16.212 1.00 74.81 85 SER A O 1
ATOM 648 N N . GLY A 1 86 ? -22.016 13.186 17.912 1.00 66.19 86 GLY A N 1
ATOM 649 C CA . GLY A 1 86 ? -22.995 12.834 18.941 1.00 66.19 86 GLY A CA 1
ATOM 650 C C . GLY A 1 86 ? -23.545 11.409 18.836 1.00 66.19 86 GLY A C 1
ATOM 651 O O . GLY A 1 86 ? -24.153 10.935 19.786 1.00 66.19 86 GLY A O 1
ATOM 652 N N . ARG A 1 87 ? -23.266 10.672 17.751 1.00 66.38 87 ARG A N 1
ATOM 653 C CA . ARG A 1 87 ? -23.634 9.247 17.583 1.00 66.38 87 ARG A CA 1
ATOM 654 C C . ARG A 1 87 ? -22.959 8.320 18.595 1.00 66.38 87 ARG A C 1
ATOM 656 O O . ARG A 1 87 ? -23.438 7.222 18.848 1.00 66.38 87 ARG A O 1
ATOM 663 N N . GLY A 1 88 ? -21.864 8.762 19.219 1.00 59.25 88 GLY A N 1
ATOM 664 C CA . GLY A 1 88 ? -21.285 8.076 20.376 1.00 59.25 88 GLY A CA 1
ATOM 665 C C . GLY A 1 88 ? -22.248 8.003 21.570 1.00 59.25 88 GLY A C 1
ATOM 666 O O . GLY A 1 88 ? -22.190 7.037 22.330 1.00 59.25 88 GLY A O 1
ATOM 667 N N . ALA A 1 89 ? -23.178 8.957 21.699 1.00 61.44 89 ALA A N 1
ATOM 668 C CA 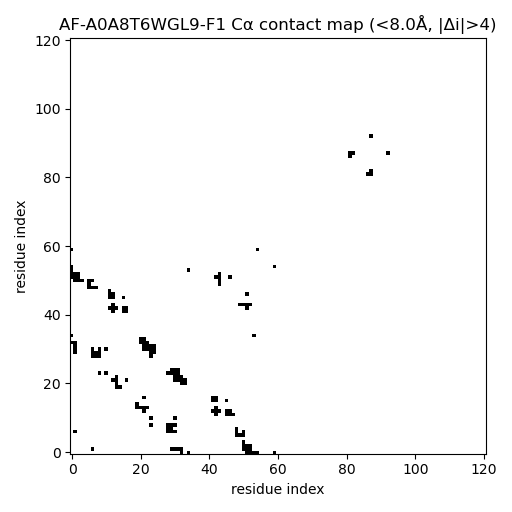. ALA A 1 89 ? -24.215 8.935 22.727 1.00 61.44 89 ALA A CA 1
ATOM 669 C C . ALA A 1 89 ? -25.201 7.770 22.539 1.00 61.44 89 ALA A C 1
ATOM 671 O O . ALA A 1 89 ? -25.762 7.305 23.520 1.00 61.44 89 ALA A O 1
ATOM 672 N N . ASP A 1 90 ? -25.357 7.212 21.335 1.00 60.72 90 ASP A N 1
ATOM 673 C CA . ASP A 1 90 ? -26.184 6.011 21.135 1.00 60.72 90 ASP A CA 1
ATOM 674 C C . ASP A 1 90 ? -25.521 4.749 21.726 1.00 60.72 90 ASP A C 1
ATOM 676 O O . ASP A 1 90 ? -26.197 3.785 22.078 1.00 60.72 90 ASP A O 1
ATOM 680 N N . ILE A 1 91 ? -24.189 4.754 21.865 1.00 60.56 91 ILE A N 1
ATOM 681 C CA . ILE A 1 91 ? -23.402 3.647 22.434 1.00 60.56 91 ILE A CA 1
ATOM 682 C C . ILE A 1 91 ? -23.217 3.830 23.947 1.00 60.56 91 ILE A C 1
ATOM 684 O O . ILE A 1 91 ? -23.271 2.860 24.704 1.00 60.56 91 ILE A O 1
ATOM 688 N N . PHE A 1 92 ? -22.996 5.069 24.394 1.00 65.12 92 PHE A N 1
ATOM 689 C CA . PHE A 1 92 ? -22.694 5.391 25.794 1.00 65.12 92 PHE A CA 1
ATOM 690 C C . PHE A 1 92 ? -23.872 5.993 26.576 1.00 65.12 92 PHE A C 1
ATOM 692 O O . PHE A 1 92 ? -23.795 6.089 27.799 1.00 65.12 92 PHE A O 1
ATOM 699 N N . GLY A 1 93 ? -24.982 6.334 25.922 1.00 66.19 93 GLY A N 1
ATOM 700 C CA . GLY A 1 93 ? -26.128 7.015 26.537 1.00 66.19 93 GLY A CA 1
ATOM 701 C C . GLY A 1 93 ? -26.809 6.192 27.626 1.00 66.19 93 GLY A C 1
ATOM 702 O O . GLY A 1 93 ? -27.137 6.721 28.684 1.00 66.19 93 GLY A O 1
ATOM 703 N N . GLU A 1 94 ? -26.921 4.870 27.449 1.00 69.44 94 GLU A N 1
ATOM 704 C CA . GLU A 1 94 ? -27.425 3.988 28.512 1.00 69.44 94 GLU A CA 1
ATOM 705 C C . GLU A 1 94 ? -26.511 3.967 29.748 1.00 69.44 94 GLU A C 1
ATOM 707 O O . GLU A 1 94 ? -26.981 3.797 30.879 1.00 69.44 94 GLU A O 1
ATOM 712 N N . ALA A 1 95 ? -25.195 4.092 29.547 1.00 74.94 95 ALA A N 1
ATOM 713 C CA . ALA A 1 95 ? -24.227 4.125 30.636 1.00 74.94 95 ALA A CA 1
ATOM 714 C C . ALA A 1 95 ? -24.295 5.465 31.384 1.00 74.94 95 ALA A C 1
ATOM 716 O O . ALA A 1 95 ? -24.322 5.465 32.616 1.00 74.94 95 ALA A O 1
ATOM 717 N N . GLU A 1 96 ? -24.419 6.581 30.659 1.00 74.00 96 GLU A N 1
ATOM 718 C CA . GLU A 1 96 ? -24.614 7.915 31.238 1.00 74.00 96 GLU A CA 1
ATOM 719 C C . GLU A 1 96 ? -25.918 8.007 32.044 1.00 74.00 96 GLU A C 1
ATOM 721 O O . GLU A 1 96 ? -25.924 8.490 33.179 1.00 74.00 96 GLU A O 1
ATOM 726 N N . GLU A 1 97 ? -27.021 7.470 31.517 1.00 82.50 97 GLU A N 1
ATOM 727 C CA . GLU A 1 97 ? -28.314 7.490 32.205 1.00 82.50 97 GLU A CA 1
ATOM 728 C C . GLU A 1 97 ? -28.307 6.622 33.474 1.00 82.50 97 GLU A C 1
ATOM 730 O O . GLU A 1 97 ? -28.812 7.025 34.531 1.00 82.50 97 GLU A O 1
ATOM 735 N N . LYS A 1 98 ? -27.662 5.447 33.423 1.00 85.88 98 LYS A N 1
ATOM 736 C CA . LYS A 1 98 ? -27.443 4.609 34.614 1.00 85.88 98 LYS A CA 1
ATOM 737 C C . LYS A 1 98 ? -26.585 5.314 35.659 1.00 85.88 98 LYS A C 1
ATOM 739 O O . LYS A 1 98 ? -26.894 5.194 36.846 1.00 85.88 98 LYS A O 1
ATOM 744 N N . GLN A 1 99 ? -25.545 6.033 35.244 1.00 88.44 99 GLN A N 1
ATOM 745 C CA . GLN A 1 99 ? -24.661 6.757 36.153 1.00 88.44 99 GLN A CA 1
ATOM 746 C C . GLN A 1 99 ? -25.404 7.879 36.882 1.00 88.44 99 GLN A C 1
ATOM 748 O O . GLN A 1 99 ? -25.378 7.921 38.113 1.00 88.44 99 GLN A O 1
ATOM 753 N N . LYS A 1 100 ? -26.181 8.689 36.156 1.00 87.69 100 LYS A N 1
ATOM 754 C CA . LYS A 1 100 ? -27.016 9.743 36.748 1.00 87.69 100 LYS A CA 1
ATOM 755 C C . LYS A 1 100 ? -28.009 9.185 37.776 1.00 87.69 100 LYS A C 1
ATOM 757 O O . LYS A 1 100 ? -28.131 9.693 38.888 1.00 87.69 100 LYS A O 1
ATOM 762 N N . ARG A 1 101 ? -28.660 8.061 37.454 1.00 91.94 101 ARG A N 1
ATOM 763 C CA . ARG A 1 101 ? -29.589 7.378 38.372 1.00 91.94 101 ARG A CA 1
ATOM 764 C C . ARG A 1 101 ? -28.895 6.823 39.622 1.00 91.94 101 ARG A C 1
ATOM 766 O O . ARG A 1 101 ? -29.519 6.703 40.677 1.00 91.94 101 ARG A O 1
ATOM 773 N N . LEU A 1 102 ? -27.631 6.420 39.507 1.00 91.50 102 LEU A N 1
ATOM 774 C CA . LEU A 1 102 ? -26.809 5.958 40.627 1.00 91.50 102 LEU A CA 1
ATOM 775 C C . LEU A 1 102 ? -26.428 7.114 41.553 1.00 91.50 102 LEU A C 1
ATOM 777 O O . LEU A 1 102 ? -26.545 6.960 42.767 1.00 91.50 102 LEU A O 1
ATOM 781 N N . GLU A 1 103 ? -26.046 8.261 4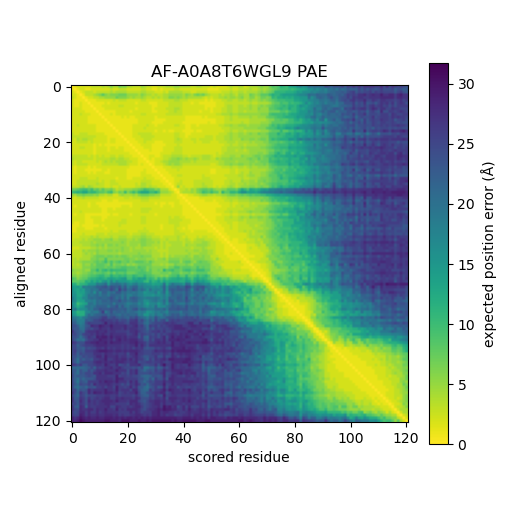0.996 1.00 94.69 103 GLU A N 1
ATOM 782 C CA . GLU A 1 103 ? -25.729 9.475 41.756 1.00 94.69 103 GLU A CA 1
ATOM 783 C C . GLU A 1 103 ? -26.939 9.965 42.562 1.00 94.69 103 GLU A C 1
ATOM 785 O O . GLU A 1 103 ? -26.833 10.160 43.774 1.00 94.69 103 GLU A O 1
ATOM 790 N N . GLU A 1 104 ? -28.119 10.035 41.941 1.00 95.12 104 GLU A N 1
ATOM 791 C CA . GLU A 1 104 ? -29.372 10.396 42.623 1.00 95.12 104 GLU A CA 1
ATOM 792 C C . GLU A 1 104 ? -29.710 9.431 43.772 1.00 95.12 104 GLU A C 1
ATOM 794 O O . GLU A 1 104 ? -30.100 9.847 44.868 1.00 95.12 104 GLU A O 1
ATOM 799 N N . LYS A 1 105 ? -29.534 8.119 43.555 1.00 94.69 105 LYS A N 1
ATOM 800 C CA . LYS A 1 105 ? -29.727 7.110 44.609 1.00 94.69 105 LYS A CA 1
ATOM 801 C C . LYS A 1 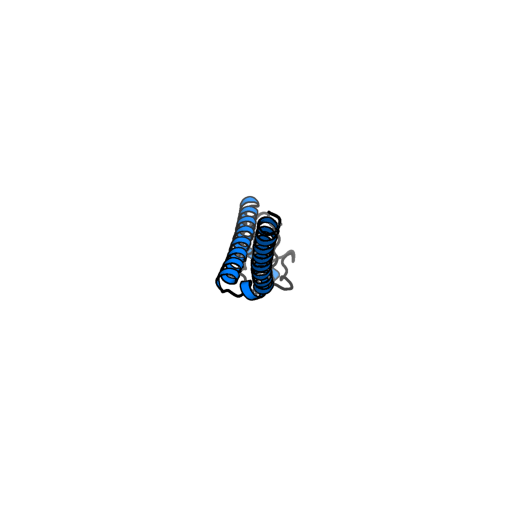105 ? -28.726 7.278 45.746 1.00 94.69 105 LYS A C 1
ATOM 803 O O . LYS A 1 105 ? -29.107 7.120 46.906 1.00 94.69 105 LYS A O 1
ATOM 808 N N . LEU A 1 106 ? -27.469 7.578 45.430 1.00 95.00 106 LEU A N 1
ATOM 809 C CA . LEU A 1 106 ? -26.418 7.785 46.420 1.00 95.00 106 LEU A CA 1
ATOM 810 C C . LEU A 1 106 ? -26.719 9.017 47.283 1.00 95.00 106 LEU A C 1
ATOM 812 O O . LEU A 1 106 ? -26.606 8.950 48.506 1.00 95.00 106 LEU A O 1
ATOM 816 N N . GLU A 1 107 ? -27.168 10.115 46.672 1.00 95.44 107 GLU A N 1
ATOM 817 C CA . GLU A 1 107 ? -27.616 11.302 47.405 1.00 95.44 107 GLU A CA 1
ATOM 818 C C . GLU A 1 107 ? -28.822 11.015 48.300 1.00 95.44 107 GLU A C 1
ATOM 820 O O . GLU A 1 107 ? -28.856 11.452 49.452 1.00 95.44 107 GLU A O 1
ATOM 825 N N . ALA A 1 108 ? -29.812 10.274 47.799 1.00 93.50 108 ALA A N 1
ATOM 826 C CA . ALA A 1 108 ? -30.991 9.912 48.579 1.00 93.50 108 ALA A CA 1
ATOM 827 C C . ALA A 1 108 ? -30.626 9.040 49.791 1.00 93.50 108 ALA A C 1
ATOM 829 O O . ALA A 1 108 ? -31.178 9.226 50.877 1.00 93.50 108 ALA A O 1
ATOM 830 N N . LEU A 1 109 ? -29.681 8.111 49.625 1.00 92.81 109 LEU A N 1
ATOM 831 C CA . LEU A 1 109 ? -29.157 7.297 50.722 1.00 92.81 109 LEU A CA 1
ATOM 832 C C . LEU A 1 109 ? -28.414 8.152 51.751 1.00 92.81 109 LEU A C 1
ATOM 834 O O . LEU A 1 109 ? -28.691 8.017 52.939 1.00 92.81 109 LEU A O 1
ATOM 838 N N . ARG A 1 110 ? -27.553 9.079 51.308 1.00 92.69 110 ARG A N 1
ATOM 839 C CA . ARG A 1 110 ? -26.855 10.014 52.207 1.00 92.69 110 ARG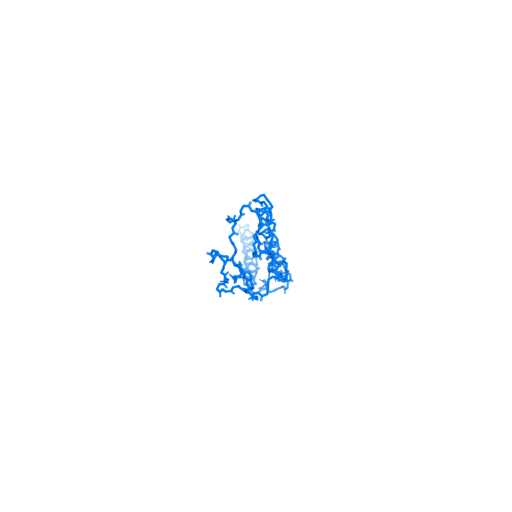 A CA 1
ATOM 840 C C . ARG A 1 110 ? -27.821 10.894 53.001 1.00 92.69 110 ARG A C 1
ATOM 842 O O . ARG A 1 110 ? -27.597 11.114 54.186 1.00 92.69 110 ARG A O 1
ATOM 849 N N . ARG A 1 111 ? -28.907 11.381 52.386 1.00 90.88 111 ARG A N 1
ATOM 850 C CA . ARG A 1 111 ? -29.943 12.152 53.103 1.00 90.88 111 ARG A CA 1
ATOM 851 C C . ARG A 1 111 ? -30.636 11.313 54.174 1.00 90.88 111 ARG A C 1
ATOM 853 O O . ARG A 1 111 ? -30.738 11.763 55.308 1.00 90.88 111 ARG A O 1
ATOM 860 N N . LYS A 1 112 ? -31.037 10.082 53.842 1.00 90.75 112 LYS A N 1
ATOM 861 C CA . LYS A 1 112 ? -31.652 9.154 54.806 1.00 90.75 112 LYS A CA 1
ATOM 862 C C . LYS A 1 112 ? -30.716 8.802 55.957 1.00 90.75 112 LYS A C 1
ATOM 864 O O . LYS A 1 112 ? -31.160 8.703 57.094 1.00 90.75 112 LYS A O 1
ATOM 869 N N . GLU A 1 113 ? -29.432 8.613 55.673 1.00 91.75 113 GLU A N 1
ATOM 870 C CA . GLU A 1 113 ? -28.412 8.373 56.695 1.00 91.75 113 GLU A CA 1
ATOM 871 C C . GLU A 1 113 ? -28.295 9.564 57.659 1.00 91.75 113 GLU A C 1
ATOM 873 O O . GLU A 1 113 ? -28.290 9.375 58.875 1.00 91.75 113 GLU A O 1
ATOM 878 N N . LEU A 1 114 ? -28.297 10.792 57.130 1.00 86.38 114 LEU A N 1
ATOM 879 C CA . LEU A 1 114 ? -28.314 12.022 57.926 1.00 86.38 114 LEU A CA 1
ATOM 880 C C . LEU A 1 114 ? -29.575 12.136 58.793 1.00 86.38 114 LEU A C 1
ATOM 882 O O . LEU A 1 114 ? -29.463 12.437 59.978 1.00 86.38 114 LEU A O 1
ATOM 886 N N . GLU A 1 115 ? -30.752 11.845 58.235 1.00 84.75 115 GLU A N 1
ATOM 887 C CA . GLU A 1 115 ? -32.032 11.860 58.958 1.00 84.75 115 GLU A CA 1
ATOM 888 C C . GLU A 1 115 ? -32.064 10.827 60.099 1.00 84.75 115 GLU A C 1
ATOM 890 O O . GLU A 1 115 ? -32.486 11.139 61.218 1.00 84.75 115 GLU A O 1
ATOM 895 N N . LEU A 1 116 ? -31.564 9.612 59.848 1.00 80.75 116 LEU A N 1
ATOM 896 C CA . LEU A 1 116 ? -31.428 8.551 60.852 1.00 80.75 116 LEU A CA 1
ATOM 897 C C . LEU A 1 116 ? -30.471 8.963 61.978 1.00 80.75 116 LEU A C 1
ATOM 899 O O . LEU A 1 116 ? -30.780 8.760 63.153 1.00 80.75 116 LEU A O 1
ATOM 903 N N . TYR A 1 117 ? -29.344 9.592 61.635 1.00 74.50 117 TYR A N 1
ATOM 904 C CA . TYR A 1 117 ? -28.375 10.088 62.612 1.00 74.50 117 TYR A CA 1
ATOM 905 C C . TYR A 1 117 ? -28.941 11.231 63.473 1.00 74.50 117 TYR A C 1
ATOM 907 O O . TYR A 1 117 ? -28.682 11.281 64.674 1.00 74.50 117 TYR A O 1
ATOM 915 N N . THR A 1 118 ? -29.758 12.123 62.899 1.00 72.50 118 THR A N 1
ATOM 916 C CA . THR A 1 118 ? -30.394 13.229 63.638 1.00 72.50 118 THR A CA 1
ATOM 917 C C . THR A 1 118 ? -31.583 12.808 64.500 1.00 72.50 118 THR A C 1
ATOM 919 O O . THR A 1 118 ? -31.862 13.477 65.486 1.00 72.50 118 THR A O 1
ATOM 922 N N . THR A 1 119 ? -32.272 11.715 64.156 1.00 68.31 119 THR A N 1
ATOM 923 C CA . THR A 1 119 ? -33.449 11.218 64.902 1.00 68.31 119 THR A CA 1
ATOM 924 C C . THR A 1 119 ? -33.057 10.278 66.056 1.00 68.31 119 THR A C 1
ATOM 926 O O . THR A 1 119 ? -33.858 10.016 66.947 1.00 68.31 119 THR A O 1
ATOM 929 N N . SER A 1 120 ? -31.818 9.771 66.066 1.00 60.19 120 SER A N 1
ATOM 930 C CA . SER A 1 120 ? -31.264 8.907 67.123 1.00 60.19 120 SER A CA 1
ATOM 931 C C . SER A 1 120 ? -30.565 9.681 68.263 1.00 60.19 120 SER A C 1
ATOM 933 O O . SER A 1 120 ? -29.854 9.068 69.065 1.00 60.19 120 SER A O 1
ATOM 935 N N . ARG A 1 121 ? -30.732 11.008 68.330 1.00 52.25 121 ARG A N 1
ATOM 936 C CA . ARG A 1 121 ? -30.159 11.917 69.335 1.00 52.25 121 ARG A CA 1
ATOM 937 C C . ARG A 1 121 ? -31.271 12.653 70.074 1.00 52.25 121 ARG A C 1
ATOM 939 O O . ARG A 1 121 ? -31.083 12.887 71.286 1.00 52.25 121 ARG A O 1
#

Foldseek 3Di:
DFAPPLQQLPCQLCVQAPVSQKDQDPPDSHIDDDPPDPDDRSSCVRRPSSRDDDDDPVVVVVVVVVVVVVVVVVVVVVVVVCVVVVVVCVVCVVVVVVVVVVVVVVVVVVVVVVVVVVVVD

Radius of gyration: 30.78 Å; Cα contacts (8 Å, |Δi|>4): 86; chains: 1; bounding box: 54×28×91 Å

pLDDT: mean 85.95, std 11.34, range [52.25, 97.19]